Protein AF-A0A257M7Z4-F1 (afdb_monomer_lite)

Structure (mmCIF, N/CA/C/O backbone):
data_AF-A0A257M7Z4-F1
#
_entry.id   AF-A0A257M7Z4-F1
#
loop_
_atom_site.group_PDB
_atom_site.id
_atom_site.type_symbol
_atom_site.label_atom_id
_atom_site.label_alt_id
_atom_site.label_comp_id
_atom_site.label_asym_id
_atom_site.label_entity_id
_atom_site.label_seq_id
_atom_site.pdbx_PDB_ins_code
_atom_site.Cartn_x
_atom_site.Cartn_y
_atom_site.Cartn_z
_atom_site.occupancy
_atom_site.B_iso_or_equiv
_atom_site.auth_seq_id
_atom_site.auth_comp_id
_atom_site.auth_asym_id
_atom_site.auth_atom_id
_atom_site.pdbx_PDB_model_num
ATOM 1 N N . MET A 1 1 ? 22.151 -10.394 3.571 1.00 52.03 1 MET A N 1
ATOM 2 C CA . MET A 1 1 ? 20.729 -9.992 3.562 1.00 52.03 1 MET A CA 1
ATOM 3 C C . MET A 1 1 ? 20.512 -9.037 4.731 1.00 52.03 1 MET A C 1
ATOM 5 O O . MET A 1 1 ? 20.704 -9.450 5.868 1.00 52.03 1 MET A O 1
ATOM 9 N N . GLY A 1 2 ? 20.269 -7.749 4.475 1.00 68.94 2 GLY A N 1
ATOM 10 C CA . GLY A 1 2 ? 20.057 -6.764 5.544 1.00 68.94 2 GLY A CA 1
ATOM 11 C C . GLY A 1 2 ? 18.663 -6.918 6.150 1.00 68.94 2 GLY A C 1
ATOM 12 O O . GLY A 1 2 ? 17.707 -7.161 5.418 1.00 68.94 2 GLY A O 1
ATOM 13 N N . ARG A 1 3 ? 18.532 -6.796 7.474 1.00 76.12 3 ARG A N 1
ATOM 14 C CA . ARG A 1 3 ? 17.215 -6.736 8.125 1.00 76.12 3 ARG A CA 1
ATOM 15 C C . ARG A 1 3 ? 16.531 -5.444 7.673 1.00 76.12 3 ARG A C 1
ATOM 17 O O . ARG A 1 3 ? 17.074 -4.367 7.895 1.00 76.12 3 ARG A O 1
ATOM 24 N N . LEU A 1 4 ? 15.389 -5.564 6.999 1.00 84.56 4 LEU A N 1
ATOM 25 C CA . LEU A 1 4 ? 14.569 -4.426 6.591 1.00 84.56 4 LEU A CA 1
ATOM 26 C C . LEU A 1 4 ? 13.498 -4.174 7.648 1.00 84.56 4 LEU A C 1
ATOM 28 O O . LEU A 1 4 ? 12.741 -5.079 7.999 1.00 84.56 4 LEU A O 1
ATOM 32 N N . ASP A 1 5 ? 13.426 -2.933 8.113 1.00 90.31 5 ASP A N 1
ATOM 33 C CA . ASP A 1 5 ? 12.397 -2.478 9.039 1.00 90.31 5 ASP A CA 1
ATOM 34 C C . ASP A 1 5 ? 11.266 -1.759 8.294 1.00 90.31 5 ASP A C 1
ATOM 36 O O . ASP A 1 5 ? 11.436 -1.208 7.203 1.00 90.31 5 ASP A O 1
ATOM 40 N N . TYR A 1 6 ? 10.071 -1.773 8.885 1.00 92.00 6 TYR A N 1
ATOM 41 C CA . TYR A 1 6 ? 8.934 -1.020 8.359 1.00 92.00 6 TYR A CA 1
ATOM 42 C C . TYR A 1 6 ? 9.166 0.482 8.540 1.00 92.00 6 TYR A C 1
ATOM 44 O O . TYR A 1 6 ? 9.597 0.925 9.599 1.00 92.00 6 TYR A O 1
ATOM 52 N N . SER A 1 7 ? 8.762 1.282 7.553 1.00 92.44 7 SER A N 1
ATOM 53 C CA . SER A 1 7 ? 8.798 2.749 7.644 1.00 92.44 7 SER A CA 1
ATOM 54 C C . SER A 1 7 ? 7.727 3.350 8.564 1.00 92.44 7 SER A C 1
ATOM 56 O O . SER A 1 7 ? 7.706 4.561 8.768 1.00 92.44 7 SER A O 1
ATOM 58 N N . LEU A 1 8 ? 6.818 2.526 9.100 1.00 90.88 8 LEU A N 1
ATOM 59 C CA . LEU A 1 8 ? 5.713 2.958 9.949 1.00 90.88 8 LEU A CA 1
ATOM 60 C C . LEU A 1 8 ? 5.704 2.188 11.273 1.00 90.88 8 LEU A C 1
ATOM 62 O O . LEU A 1 8 ? 5.751 0.956 11.297 1.00 90.88 8 LEU A O 1
ATOM 66 N N . THR A 1 9 ? 5.567 2.928 12.370 1.00 90.94 9 THR A N 1
ATOM 67 C CA . THR A 1 9 ? 5.416 2.420 13.736 1.00 90.94 9 THR A CA 1
ATOM 68 C C . THR A 1 9 ? 3.964 2.596 14.204 1.00 90.94 9 THR A C 1
ATOM 70 O O . THR A 1 9 ? 3.605 3.635 14.752 1.00 90.94 9 THR A O 1
ATOM 73 N N . PRO A 1 10 ? 3.075 1.611 13.976 1.00 88.00 10 PRO A N 1
ATOM 74 C CA . PRO A 1 10 ? 1.696 1.693 14.445 1.00 88.00 10 PRO A CA 1
ATOM 75 C C . PRO A 1 10 ? 1.624 1.695 15.977 1.00 88.00 10 PRO A C 1
ATOM 77 O O . PRO A 1 10 ? 2.247 0.858 16.633 1.00 88.00 10 PRO A O 1
ATOM 80 N N . ALA A 1 11 ? 0.810 2.595 16.531 1.00 88.12 11 ALA A N 1
ATOM 81 C CA . ALA A 1 11 ? 0.426 2.589 17.937 1.00 88.12 11 ALA A CA 1
ATOM 82 C C . ALA A 1 11 ? -0.814 1.696 18.135 1.00 88.12 11 ALA A C 1
ATOM 84 O O . ALA A 1 11 ? -1.832 1.880 17.468 1.00 88.12 11 ALA A O 1
ATOM 85 N N . GLY A 1 12 ? -0.738 0.718 19.043 1.00 90.75 12 GLY A N 1
ATOM 86 C CA . GLY A 1 12 ? -1.865 -0.155 19.395 1.00 90.75 12 GLY A CA 1
ATOM 87 C C . GLY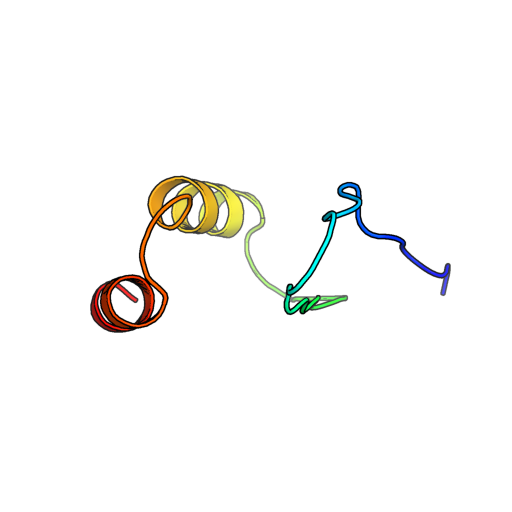 A 1 12 ? -2.030 -1.407 18.519 1.00 90.75 12 GLY A C 1
ATOM 88 O O . GLY A 1 12 ? -1.067 -1.950 17.971 1.00 90.75 12 GLY A O 1
ATOM 89 N N . ARG A 1 13 ? -3.270 -1.917 18.432 1.00 92.69 13 ARG A N 1
ATOM 90 C CA . ARG A 1 13 ? -3.583 -3.208 17.793 1.00 92.69 13 ARG A CA 1
ATOM 91 C C . ARG A 1 13 ? -3.453 -3.112 16.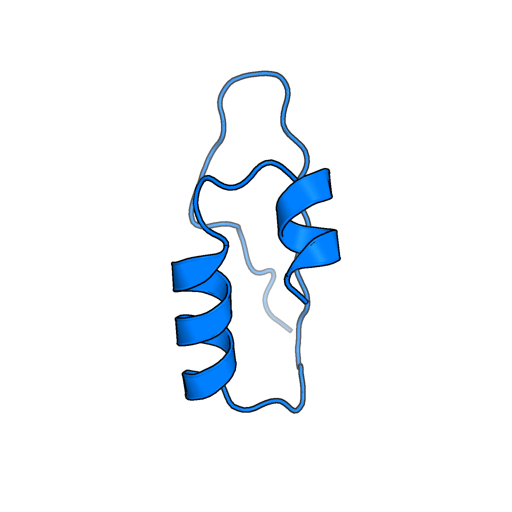273 1.00 92.69 13 ARG A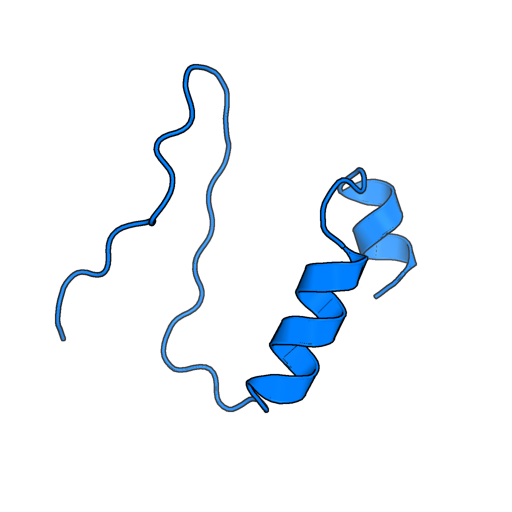 C 1
ATOM 93 O O . ARG A 1 13 ? -4.327 -2.586 15.593 1.00 92.69 13 ARG A O 1
ATOM 100 N N . SER A 1 14 ? -2.377 -3.682 15.747 1.00 93.88 14 SER A N 1
ATOM 101 C CA . SER A 1 14 ? -2.078 -3.725 14.316 1.00 93.88 14 SER A CA 1
ATOM 102 C C . SER A 1 14 ? -1.580 -5.110 13.902 1.00 93.88 14 SER A C 1
ATOM 104 O O . SER A 1 14 ? -1.130 -5.896 14.732 1.00 93.88 14 SER A O 1
ATOM 106 N N . SER A 1 15 ? -1.680 -5.415 12.609 1.00 93.38 15 SER A N 1
ATOM 107 C CA . SER A 1 15 ? -1.061 -6.585 11.978 1.00 93.38 15 SER A CA 1
ATOM 108 C C . SER A 1 15 ? -0.124 -6.095 10.874 1.00 93.38 15 SER A C 1
ATOM 110 O O . SER A 1 15 ? -0.369 -5.036 10.291 1.00 93.38 15 SER A O 1
ATOM 112 N N . ARG A 1 16 ? 0.970 -6.818 10.616 1.00 91.56 16 ARG A N 1
ATOM 113 C CA . ARG A 1 16 ? 2.004 -6.436 9.642 1.00 91.56 16 ARG A CA 1
ATOM 114 C C . ARG A 1 16 ? 2.395 -7.640 8.788 1.00 91.56 16 ARG A C 1
ATOM 116 O O . ARG A 1 16 ? 2.433 -8.759 9.292 1.00 91.56 16 ARG A O 1
ATOM 123 N N . ALA A 1 17 ? 2.710 -7.389 7.522 1.00 93.19 17 ALA A N 1
ATOM 124 C CA . ALA A 1 17 ? 3.221 -8.379 6.580 1.00 93.19 17 ALA A CA 1
ATOM 125 C C . ALA A 1 17 ? 4.198 -7.708 5.600 1.00 93.19 17 ALA A C 1
ATOM 127 O O . ALA A 1 17 ? 4.000 -6.550 5.227 1.00 93.19 17 ALA A O 1
ATOM 128 N N . MET A 1 18 ? 5.234 -8.436 5.179 1.00 93.19 18 MET A N 1
ATOM 129 C CA . MET A 1 18 ? 6.235 -7.983 4.210 1.00 93.19 18 MET A CA 1
ATOM 130 C C . MET A 1 18 ? 6.603 -9.146 3.285 1.00 93.19 18 MET A C 1
ATOM 132 O O . MET A 1 18 ? 6.831 -10.255 3.761 1.00 93.19 18 MET A O 1
ATOM 136 N N . GLY A 1 19 ? 6.658 -8.888 1.978 1.00 92.06 19 GLY A N 1
ATOM 137 C CA . GLY A 1 19 ? 7.232 -9.799 0.987 1.00 92.06 19 GLY A CA 1
ATOM 138 C C . GLY A 1 19 ? 8.574 -9.254 0.511 1.00 92.06 19 GLY A C 1
ATOM 139 O O . GLY A 1 19 ? 8.672 -8.064 0.211 1.00 92.06 19 GLY A O 1
ATOM 140 N N . MET A 1 20 ? 9.599 -10.101 0.467 1.00 91.62 20 MET A N 1
ATOM 141 C CA . MET A 1 20 ? 10.942 -9.744 0.000 1.00 91.62 20 MET A CA 1
ATOM 142 C C . MET A 1 20 ? 11.245 -10.472 -1.309 1.00 91.62 20 MET A C 1
ATOM 144 O O . MET A 1 20 ? 10.686 -11.538 -1.553 1.00 91.62 20 MET A O 1
ATOM 148 N N . GLU A 1 21 ? 12.109 -9.878 -2.138 1.00 91.12 21 GLU A N 1
ATOM 149 C CA . GLU A 1 21 ? 12.626 -10.504 -3.370 1.00 91.12 21 GLU A CA 1
ATOM 150 C C . GLU A 1 21 ? 11.520 -10.987 -4.329 1.00 91.12 21 GLU A C 1
ATOM 152 O O . GLU A 1 21 ? 11.606 -12.033 -4.966 1.00 91.12 21 GLU A O 1
ATOM 157 N N . LEU A 1 22 ? 10.447 -10.198 -4.445 1.00 93.69 22 LEU A N 1
ATOM 158 C CA . LEU A 1 22 ? 9.339 -10.507 -5.343 1.00 93.69 22 LEU A CA 1
ATOM 159 C C . LEU A 1 22 ? 9.715 -10.188 -6.794 1.00 93.69 22 LEU A C 1
ATOM 161 O O . LEU A 1 22 ? 10.029 -9.047 -7.135 1.00 93.69 22 LEU A O 1
ATOM 165 N N . HIS A 1 23 ? 9.585 -11.181 -7.669 1.00 96.38 23 HIS A N 1
ATOM 166 C CA . HIS A 1 23 ? 9.810 -11.049 -9.109 1.00 96.38 23 HIS A CA 1
ATOM 167 C C . HIS A 1 23 ? 8.588 -10.434 -9.819 1.00 96.38 23 HIS A C 1
ATOM 169 O O . HIS A 1 23 ? 7.969 -11.056 -10.679 1.00 96.38 23 HIS A O 1
ATOM 175 N N . ILE A 1 24 ? 8.206 -9.213 -9.430 1.00 96.44 24 ILE A N 1
ATOM 176 C CA . ILE A 1 24 ? 7.049 -8.482 -9.975 1.00 96.44 24 ILE A CA 1
ATOM 177 C C . ILE A 1 24 ? 7.424 -7.055 -10.386 1.00 96.44 24 ILE A C 1
ATOM 179 O O . ILE A 1 24 ? 8.400 -6.486 -9.904 1.00 96.44 24 ILE A O 1
ATOM 183 N N . SER A 1 25 ? 6.614 -6.442 -11.256 1.00 97.25 25 SER A N 1
ATOM 184 C CA . SER A 1 25 ? 6.805 -5.040 -11.645 1.00 97.25 25 SER A CA 1
ATOM 185 C C . SER A 1 25 ? 6.558 -4.099 -10.455 1.00 97.25 25 SER A C 1
ATOM 187 O O . S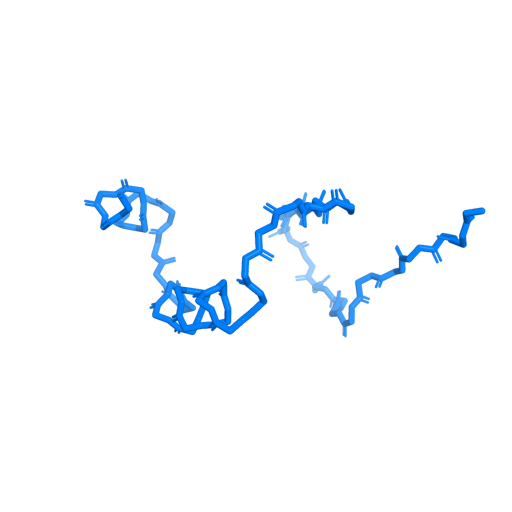ER A 1 25 ? 5.423 -4.027 -9.966 1.00 97.25 25 SER A O 1
ATOM 189 N N . PRO A 1 26 ? 7.554 -3.299 -10.025 1.00 96.88 26 PRO A N 1
ATOM 190 C CA . PRO A 1 26 ? 7.374 -2.357 -8.922 1.00 96.88 26 PRO A CA 1
ATOM 191 C C . PRO A 1 26 ? 6.390 -1.229 -9.268 1.00 96.88 26 PRO A C 1
ATOM 193 O O . PRO A 1 26 ? 5.716 -0.704 -8.383 1.00 96.88 26 PRO A O 1
ATOM 196 N N . LYS A 1 27 ? 6.259 -0.872 -10.555 1.00 98.06 27 LYS A N 1
ATOM 197 C CA . LYS A 1 27 ? 5.324 0.167 -11.018 1.00 98.06 27 LYS A CA 1
ATOM 198 C C . LYS A 1 27 ? 3.873 -0.277 -10.842 1.00 98.06 27 LYS A C 1
ATOM 200 O O . LYS A 1 27 ? 3.075 0.455 -10.269 1.00 98.06 27 LYS A O 1
ATOM 205 N N . HIS A 1 28 ? 3.553 -1.497 -11.274 1.00 97.88 28 HIS A N 1
ATOM 206 C CA . HIS A 1 28 ? 2.200 -2.039 -11.131 1.00 97.88 28 HIS A CA 1
ATOM 207 C C . HIS A 1 28 ? 1.858 -2.289 -9.661 1.00 97.88 28 HIS A C 1
ATOM 209 O O . HIS A 1 28 ? 0.778 -1.914 -9.212 1.00 97.88 28 HIS A O 1
ATOM 215 N N . ALA A 1 29 ? 2.806 -2.832 -8.888 1.00 97.12 29 ALA A N 1
ATOM 216 C CA . ALA A 1 29 ? 2.624 -3.030 -7.454 1.00 97.12 29 ALA A CA 1
ATOM 217 C C . ALA A 1 29 ? 2.311 -1.709 -6.728 1.00 97.12 29 ALA A C 1
ATOM 219 O O . ALA A 1 29 ? 1.422 -1.668 -5.879 1.00 97.12 29 ALA A O 1
ATOM 220 N N . ARG A 1 30 ? 2.988 -0.608 -7.091 1.00 97.38 30 ARG A N 1
ATOM 221 C CA . ARG A 1 30 ? 2.724 0.716 -6.514 1.00 97.38 30 ARG A CA 1
ATOM 222 C C . ARG A 1 30 ? 1.302 1.198 -6.790 1.00 97.38 30 ARG A C 1
ATOM 224 O O . ARG A 1 30 ? 0.659 1.663 -5.853 1.00 97.38 30 ARG A O 1
ATOM 231 N N . GLU A 1 31 ? 0.816 1.084 -8.024 1.00 98.31 31 GLU A N 1
ATOM 232 C CA . GLU A 1 31 ? -0.541 1.530 -8.362 1.00 98.31 31 GLU A CA 1
ATOM 233 C C . GLU A 1 31 ? -1.613 0.676 -7.678 1.00 98.31 31 GLU A C 1
ATOM 235 O O . GLU A 1 31 ? -2.542 1.227 -7.092 1.00 98.31 31 GLU A O 1
ATOM 240 N N . ILE A 1 32 ? -1.441 -0.650 -7.629 1.00 97.19 32 ILE A N 1
ATOM 241 C CA . ILE A 1 32 ? -2.356 -1.539 -6.895 1.00 97.19 32 ILE A CA 1
ATOM 242 C C . ILE A 1 32 ? -2.387 -1.160 -5.407 1.00 97.19 32 ILE A C 1
ATOM 244 O O . ILE A 1 32 ? -3.455 -0.926 -4.843 1.00 97.19 32 ILE A O 1
ATOM 248 N N . CYS A 1 33 ? -1.222 -1.018 -4.767 1.00 96.38 33 CYS A N 1
ATOM 249 C CA . CYS A 1 33 ? -1.132 -0.617 -3.361 1.00 96.38 33 CYS A CA 1
ATOM 250 C C . CYS A 1 33 ? -1.688 0.793 -3.103 1.00 96.38 33 CYS A C 1
ATOM 252 O O . CYS A 1 33 ? -2.198 1.061 -2.013 1.00 96.38 33 CYS A O 1
ATOM 254 N N . ARG A 1 34 ? -1.597 1.703 -4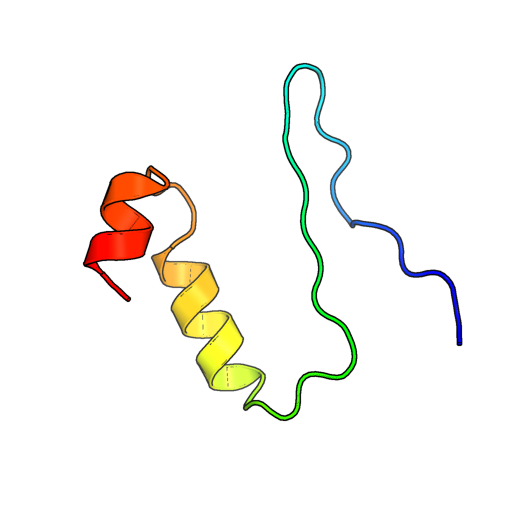.083 1.00 97.38 34 ARG A N 1
ATOM 255 C CA . ARG A 1 34 ? -2.204 3.039 -4.014 1.00 97.38 34 ARG A CA 1
ATOM 256 C C . ARG A 1 34 ? -3.725 2.941 -3.982 1.00 97.38 34 ARG A C 1
ATOM 258 O O . ARG A 1 34 ? -4.329 3.594 -3.139 1.00 97.38 34 ARG A O 1
ATOM 265 N N . THR A 1 35 ? -4.310 2.090 -4.822 1.00 97.56 35 THR A N 1
ATOM 266 C CA . THR A 1 35 ? -5.757 1.844 -4.860 1.00 97.56 35 THR A CA 1
ATOM 267 C C . THR A 1 35 ? -6.260 1.169 -3.586 1.00 97.56 35 THR A C 1
ATOM 269 O O . THR A 1 35 ? -7.272 1.584 -3.033 1.00 97.56 35 THR A O 1
ATOM 272 N N . LEU A 1 36 ? -5.541 0.171 -3.066 1.00 97.50 36 LEU A N 1
ATOM 273 C CA . LEU A 1 36 ? -5.961 -0.569 -1.868 1.00 97.50 36 LEU A CA 1
ATOM 274 C C . LEU A 1 36 ? -5.855 0.237 -0.561 1.00 97.50 36 LEU A C 1
ATOM 276 O O . LEU A 1 36 ? -6.440 -0.147 0.457 1.00 97.50 36 LEU A O 1
ATOM 280 N N . ARG A 1 37 ? -5.091 1.337 -0.543 1.00 95.69 37 ARG A N 1
ATOM 281 C CA . ARG A 1 37 ? -4.854 2.134 0.666 1.00 95.69 37 ARG A CA 1
ATOM 282 C C . ARG A 1 37 ? -6.171 2.685 1.223 1.00 95.69 37 ARG A C 1
ATOM 284 O O . ARG A 1 37 ? -6.861 3.452 0.568 1.00 95.69 37 ARG A O 1
ATOM 291 N N . GLY A 1 38 ? -6.479 2.335 2.473 1.00 95.50 38 GLY A N 1
ATOM 292 C CA . GLY A 1 38 ? -7.698 2.771 3.168 1.00 95.50 38 GLY A CA 1
ATOM 293 C C . GLY A 1 38 ? -8.900 1.836 2.994 1.00 95.50 38 GLY A C 1
ATOM 294 O O . GLY A 1 38 ? -9.909 2.017 3.673 1.00 95.50 38 GLY A O 1
ATOM 295 N N . MET A 1 39 ? -8.801 0.800 2.154 1.00 97.31 39 MET A N 1
ATOM 296 C CA . MET A 1 39 ? -9.857 -0.202 2.019 1.00 97.31 39 MET A CA 1
ATOM 297 C C . MET A 1 39 ? -9.885 -1.166 3.212 1.00 97.31 39 MET A C 1
ATOM 299 O O . MET A 1 39 ? -8.856 -1.546 3.773 1.00 97.31 39 MET A O 1
ATOM 303 N N . ARG A 1 40 ? -11.084 -1.645 3.565 1.00 96.88 40 ARG A N 1
ATOM 304 C CA . ARG A 1 40 ? -11.228 -2.806 4.456 1.00 96.88 40 ARG A CA 1
ATOM 305 C C . ARG A 1 40 ? -10.691 -4.056 3.760 1.00 96.88 40 ARG A C 1
ATOM 307 O O . ARG A 1 40 ? -10.989 -4.269 2.588 1.00 96.88 40 ARG A O 1
ATOM 314 N N . ALA A 1 41 ? -10.012 -4.934 4.501 1.00 96.12 41 ALA A N 1
ATOM 315 C CA . ALA A 1 41 ? -9.397 -6.151 3.954 1.00 96.12 41 ALA A CA 1
ATOM 316 C C . ALA A 1 41 ? -10.362 -7.020 3.118 1.00 96.12 41 ALA A C 1
ATOM 318 O O . ALA A 1 41 ? -9.970 -7.564 2.091 1.00 96.12 41 ALA A O 1
ATOM 319 N N . LYS A 1 42 ? -11.644 -7.102 3.510 1.00 97.44 42 LYS A N 1
ATOM 320 C CA . LYS A 1 42 ? -12.675 -7.831 2.751 1.00 97.44 42 LYS A CA 1
ATOM 321 C C . LYS A 1 42 ? -12.961 -7.208 1.377 1.00 97.44 42 LYS A C 1
ATOM 323 O O . LYS A 1 42 ? -13.140 -7.947 0.419 1.00 97.44 42 LYS A O 1
ATOM 328 N N . LEU A 1 43 ? -12.993 -5.876 1.283 1.00 97.38 43 LEU A N 1
ATOM 329 C CA . LEU A 1 43 ? -13.209 -5.159 0.020 1.00 97.38 43 LEU A CA 1
ATOM 330 C C . LEU A 1 43 ? -11.966 -5.226 -0.866 1.00 97.38 43 LEU A C 1
ATOM 332 O O . LEU A 1 43 ? -12.081 -5.519 -2.047 1.00 97.38 43 LEU A O 1
ATOM 336 N N . ALA A 1 44 ? -10.782 -5.046 -0.275 1.00 97.25 44 ALA A N 1
ATOM 337 C CA . ALA A 1 44 ? -9.511 -5.194 -0.978 1.00 97.25 44 ALA A CA 1
ATOM 338 C C . ALA A 1 44 ? -9.380 -6.578 -1.635 1.00 97.25 44 ALA A C 1
ATOM 340 O O . ALA A 1 44 ? -8.987 -6.676 -2.790 1.00 97.25 44 ALA A O 1
ATOM 341 N N . ARG A 1 45 ? -9.774 -7.643 -0.924 1.00 96.88 45 ARG A N 1
ATOM 342 C CA . ARG A 1 45 ? -9.768 -9.012 -1.458 1.00 96.88 45 ARG A CA 1
ATOM 343 C C . ARG A 1 45 ? -10.779 -9.237 -2.586 1.00 96.88 45 ARG A C 1
ATOM 345 O O . ARG A 1 45 ? -10.554 -10.119 -3.393 1.00 96.88 45 ARG A O 1
ATOM 352 N N . ALA A 1 46 ? -11.887 -8.502 -2.608 1.00 97.56 46 ALA A N 1
ATOM 353 C CA . ALA A 1 46 ? -12.873 -8.600 -3.684 1.00 97.56 46 ALA A CA 1
ATOM 354 C C . ALA A 1 46 ? -12.473 -7.794 -4.934 1.00 97.56 46 ALA A C 1
ATOM 356 O O . ALA A 1 46 ? -13.000 -8.051 -6.008 1.00 97.56 46 ALA A O 1
ATOM 357 N N . TYR A 1 47 ? -11.593 -6.799 -4.779 1.00 96.19 47 TYR A N 1
ATOM 358 C CA . TYR A 1 47 ? -11.067 -5.984 -5.876 1.00 96.19 47 TYR A CA 1
ATOM 359 C C . TYR A 1 47 ? -9.936 -6.677 -6.651 1.00 96.19 47 TYR A C 1
ATOM 361 O O . TYR A 1 47 ? -9.815 -6.472 -7.856 1.00 96.19 47 TYR A O 1
ATOM 369 N N . LEU A 1 48 ? -9.088 -7.427 -5.939 1.00 92.62 48 LEU A N 1
ATOM 370 C CA . LEU A 1 48 ? -7.961 -8.186 -6.493 1.00 92.62 48 LEU A CA 1
ATOM 371 C C . LEU A 1 48 ? -8.428 -9.433 -7.246 1.00 92.62 48 LEU A C 1
ATOM 373 O O . LEU A 1 48 ? -7.801 -9.720 -8.288 1.00 92.62 48 LEU A O 1
#

Foldseek 3Di:
DDDDDDPDDDDDDDDDDDDPPDPDDPVVVVVLCVVCPPDDPVVNVVVD

Radius of gyration: 12.96 Å; chains: 1; bounding box: 34×14×31 Å

Sequence (48 aa):
MGRLDYSLTPAGRSSRAMGMELHISPKHAREICRTLRGM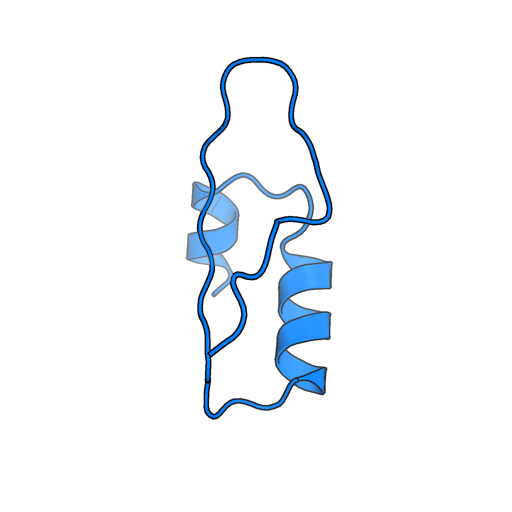RAKLARAYL

Secondary structure (DSSP, 8-state):
-PPPPPS----SS-------S--S-HHHHHHHHHHHTT--HHHHHHH-

pLDDT: mean 92.71, std 8.05, range [52.03, 98.31]